Protein AF-A0A1A6H5V9-F1 (afdb_monomer_lite)

Structure (mmCIF, N/CA/C/O backbone):
data_AF-A0A1A6H5V9-F1
#
_entry.id   AF-A0A1A6H5V9-F1
#
loop_
_atom_site.group_PDB
_atom_site.id
_atom_site.type_symbol
_atom_site.label_atom_id
_atom_site.label_alt_id
_atom_site.label_comp_id
_atom_site.label_asym_id
_atom_site.label_entity_id
_atom_site.label_seq_id
_atom_site.pdbx_PDB_ins_code
_atom_site.Cartn_x
_atom_site.Cartn_y
_atom_site.Cartn_z
_atom_site.occupancy
_atom_site.B_iso_or_equiv
_atom_site.auth_seq_id
_atom_site.auth_comp_id
_atom_site.auth_asym_id
_atom_site.auth_atom_id
_atom_site.pdbx_PDB_model_num
ATOM 1 N N . MET A 1 1 ? -8.321 14.119 -1.014 1.00 44.72 1 MET A N 1
ATOM 2 C CA . MET A 1 1 ? -9.188 15.139 -0.377 1.00 44.72 1 MET A CA 1
ATOM 3 C C . MET A 1 1 ? -8.252 16.170 0.263 1.00 44.72 1 MET A C 1
ATOM 5 O O . MET A 1 1 ? -7.082 15.859 0.421 1.00 44.72 1 MET A O 1
ATOM 9 N N . ASN A 1 2 ? -8.630 17.434 0.500 1.00 44.50 2 ASN A N 1
ATOM 10 C CA . ASN A 1 2 ? -7.629 18.420 0.959 1.00 44.50 2 ASN A CA 1
ATOM 11 C C . ASN A 1 2 ? -7.395 18.257 2.474 1.00 44.50 2 ASN A C 1
ATOM 13 O O . ASN A 1 2 ? -8.301 18.554 3.254 1.00 44.50 2 ASN A O 1
ATOM 17 N N . ARG A 1 3 ? -6.195 17.807 2.875 1.00 53.50 3 ARG A N 1
ATOM 18 C CA . ARG A 1 3 ? -5.745 17.531 4.262 1.00 53.50 3 ARG A CA 1
ATOM 19 C C . ARG A 1 3 ? -6.194 18.582 5.287 1.00 53.50 3 ARG A C 1
ATOM 21 O O . ARG A 1 3 ? -6.589 18.258 6.403 1.00 53.50 3 ARG A O 1
ATOM 28 N N . PHE A 1 4 ? -6.225 19.840 4.853 1.00 51.94 4 PHE A N 1
ATOM 29 C CA . PHE A 1 4 ? -6.632 21.005 5.638 1.00 51.94 4 PHE A CA 1
ATOM 30 C C . PHE A 1 4 ? -8.061 20.922 6.206 1.00 51.94 4 PHE A C 1
ATOM 32 O O . PHE A 1 4 ? -8.321 21.393 7.313 1.00 51.94 4 PHE A O 1
ATOM 39 N N . TRP A 1 5 ? -8.997 20.329 5.461 1.00 50.00 5 TRP A N 1
ATOM 40 C CA . TRP A 1 5 ? -10.385 20.183 5.906 1.00 50.00 5 TRP A CA 1
ATOM 41 C C . TRP A 1 5 ? -10.540 19.032 6.894 1.00 50.00 5 TRP A C 1
ATOM 43 O O . TRP A 1 5 ? -11.271 19.166 7.870 1.00 50.00 5 TRP A O 1
ATOM 53 N N . VAL A 1 6 ? -9.810 17.936 6.683 1.00 59.91 6 VAL A N 1
ATOM 54 C CA . VAL A 1 6 ? -9.875 16.745 7.539 1.00 59.91 6 VAL A CA 1
ATOM 55 C C . VAL A 1 6 ? -9.288 17.032 8.923 1.00 59.91 6 VAL A C 1
ATOM 57 O O . VAL A 1 6 ? -9.890 16.668 9.930 1.00 59.91 6 VAL A O 1
ATOM 60 N N . GLU A 1 7 ? -8.167 17.758 8.991 1.00 63.81 7 GLU A N 1
ATOM 61 C CA . GLU A 1 7 ? -7.543 18.148 10.262 1.00 63.81 7 GLU A CA 1
ATOM 62 C C . GLU A 1 7 ? -8.458 19.049 11.108 1.00 63.81 7 GLU A C 1
ATOM 64 O O . GLU A 1 7 ? -8.624 18.800 12.302 1.00 63.81 7 GLU A O 1
ATOM 69 N N . ARG A 1 8 ? -9.107 20.057 10.505 1.00 67.06 8 ARG A N 1
ATOM 70 C CA . ARG A 1 8 ? -10.055 20.927 11.228 1.00 67.06 8 ARG A CA 1
ATOM 71 C C . ARG A 1 8 ? -11.313 20.186 11.662 1.00 67.06 8 ARG A C 1
ATOM 73 O O . ARG A 1 8 ? -11.708 20.280 12.821 1.00 67.06 8 ARG A O 1
ATOM 80 N N . PHE A 1 9 ? -11.910 19.411 10.761 1.00 60.47 9 PHE A N 1
ATOM 81 C CA . PHE A 1 9 ? -13.139 18.676 11.054 1.00 60.47 9 PHE A CA 1
ATOM 82 C C . PHE A 1 9 ? -12.915 17.614 12.143 1.00 60.47 9 PHE A C 1
ATOM 84 O O . PHE A 1 9 ? -13.759 17.423 13.017 1.00 60.47 9 PHE A O 1
ATOM 91 N N . SER A 1 10 ? -11.732 16.987 12.175 1.00 65.25 10 SER A N 1
ATOM 92 C CA . SER A 1 10 ? -11.348 16.055 13.240 1.00 65.25 10 SER A CA 1
ATOM 93 C C . SER A 1 10 ? -11.247 16.708 14.627 1.00 65.25 10 SER A C 1
ATOM 95 O O . SER A 1 10 ? -11.410 16.002 15.624 1.00 65.25 10 SER A O 1
ATOM 97 N N . GLN A 1 11 ? -10.960 18.013 14.727 1.00 67.19 11 GLN A N 1
ATOM 98 C CA . GLN A 1 11 ? -10.925 18.710 16.021 1.00 67.19 11 GLN A CA 1
ATOM 99 C C . GLN A 1 11 ? -12.326 19.067 16.532 1.00 67.19 11 GLN A C 1
ATOM 101 O O . GLN A 1 11 ? -12.565 19.051 17.741 1.00 67.19 11 GLN A O 1
ATOM 106 N N . GLU A 1 12 ? -13.262 19.333 15.623 1.00 70.44 12 GLU A N 1
ATOM 107 C CA . GLU A 1 12 ? -14.644 19.687 15.961 1.00 70.44 12 GLU A CA 1
ATOM 108 C C . GLU A 1 12 ? -15.464 18.461 16.390 1.00 70.44 12 GLU A C 1
ATOM 110 O O . GLU A 1 12 ? -16.259 18.527 17.332 1.00 70.44 12 GLU A O 1
ATOM 115 N N . VAL A 1 13 ? -15.226 17.305 15.765 1.00 68.38 13 VAL A N 1
ATOM 116 C CA . VAL A 1 13 ? -15.946 16.068 16.078 1.00 68.38 13 VAL A CA 1
ATOM 117 C C . VAL A 1 13 ? -15.487 15.491 17.421 1.00 68.38 13 VAL A C 1
ATOM 119 O O . VAL A 1 13 ? -14.319 15.160 17.599 1.00 68.38 13 VAL A O 1
ATOM 122 N N . GLN A 1 14 ? -16.410 15.340 18.378 1.00 76.31 14 GLN A N 1
ATOM 123 C CA . GLN A 1 14 ? -16.133 14.772 19.712 1.00 76.31 14 GLN A CA 1
ATOM 124 C C . GLN A 1 14 ? -16.297 13.246 19.780 1.00 76.31 14 GLN A C 1
ATOM 126 O O . GLN A 1 14 ? -15.857 12.626 20.746 1.00 76.31 14 GLN A O 1
ATOM 131 N N . VAL A 1 15 ? -16.919 12.640 18.763 1.00 78.00 15 VAL A N 1
ATOM 132 C CA . VAL A 1 15 ? -17.191 11.197 18.711 1.00 78.00 15 VAL A CA 1
ATOM 133 C C . VAL A 1 15 ? -15.869 10.435 18.513 1.00 78.00 15 VAL A C 1
ATOM 135 O O . VAL A 1 15 ? -15.207 10.647 17.489 1.00 78.00 15 VAL A O 1
ATOM 138 N N . PRO A 1 16 ? 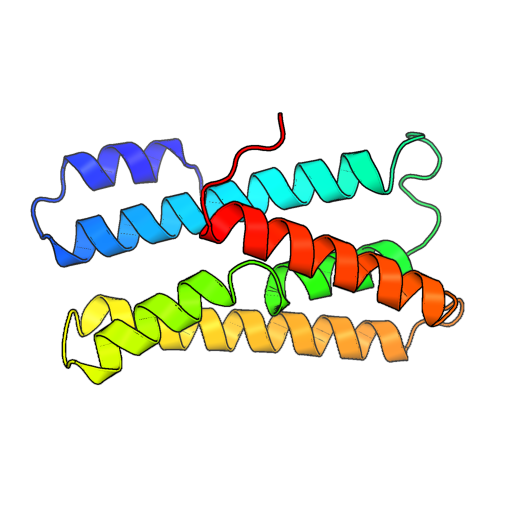-15.461 9.562 19.456 1.00 70.88 16 PRO A N 1
ATOM 139 C CA . PRO A 1 16 ? -14.175 8.863 19.405 1.00 70.88 16 PRO A CA 1
ATOM 140 C C . PRO A 1 16 ? -13.961 8.060 18.117 1.00 70.88 16 PRO A C 1
ATOM 142 O O . PRO A 1 16 ? -12.869 8.065 17.552 1.00 70.88 16 PRO A O 1
ATOM 145 N N . GLU A 1 17 ? -15.012 7.419 17.614 1.00 65.62 17 GLU A N 1
ATOM 146 C CA . GLU A 1 17 ? -14.992 6.605 16.401 1.00 65.62 17 GLU A CA 1
ATOM 147 C C . GLU A 1 17 ? -14.692 7.449 15.162 1.00 65.62 17 GLU A C 1
ATOM 149 O O . GLU A 1 17 ? -13.890 7.056 14.315 1.00 65.62 17 GLU A O 1
ATOM 154 N N . ALA A 1 18 ? -15.290 8.636 15.076 1.00 68.50 18 ALA A N 1
ATOM 155 C CA . ALA A 1 18 ? -15.070 9.551 13.966 1.00 68.50 18 ALA A CA 1
ATOM 156 C C . ALA A 1 18 ? -13.679 10.201 14.031 1.00 68.50 18 ALA A C 1
ATOM 158 O O . ALA A 1 18 ? -13.045 10.388 12.996 1.00 68.50 18 ALA A O 1
ATOM 159 N N . ARG A 1 19 ? -13.151 10.467 15.234 1.00 70.00 19 ARG A N 1
ATOM 160 C CA . ARG A 1 19 ? -11.750 10.893 15.404 1.00 70.00 19 ARG A CA 1
ATOM 161 C C . ARG A 1 19 ? -10.765 9.816 14.968 1.00 70.00 19 ARG A C 1
ATOM 163 O O . ARG A 1 19 ? -9.803 10.129 14.275 1.00 70.00 19 ARG A O 1
ATOM 170 N N . CYS A 1 20 ? -11.012 8.558 15.337 1.00 67.69 20 CYS A N 1
ATOM 171 C CA . CYS A 1 20 ? -10.217 7.436 14.839 1.00 67.69 20 CYS A CA 1
ATOM 172 C C . CYS A 1 20 ? -10.271 7.369 13.310 1.00 67.69 20 CYS A C 1
ATOM 174 O O . CYS A 1 20 ? -9.226 7.311 12.673 1.00 67.69 20 CYS A O 1
ATOM 176 N N . PHE A 1 21 ? -11.467 7.447 12.722 1.00 67.94 21 PHE A N 1
ATOM 177 C CA . PHE A 1 21 ? -11.645 7.420 11.271 1.00 67.94 21 PHE A CA 1
ATOM 178 C C . PHE A 1 21 ? -10.847 8.520 10.557 1.00 67.94 21 PHE A C 1
ATOM 180 O O . PHE A 1 21 ? -10.053 8.218 9.670 1.00 67.94 21 PHE A O 1
ATOM 187 N N . TYR A 1 22 ? -10.983 9.781 10.977 1.00 66.25 22 TYR A N 1
ATOM 188 C CA . TYR A 1 22 ? -10.238 10.880 10.361 1.00 66.25 22 TYR A CA 1
ATOM 189 C C . TYR A 1 22 ? -8.733 10.804 10.627 1.00 66.25 22 TYR A C 1
ATOM 191 O O . TYR A 1 22 ? -7.950 11.129 9.739 1.00 66.25 22 TYR A O 1
ATOM 199 N N . GLY A 1 23 ? -8.311 10.315 11.797 1.00 70.19 23 GLY A N 1
ATOM 200 C CA . GLY A 1 23 ? -6.901 10.047 12.085 1.00 70.19 23 GLY A CA 1
ATOM 201 C C . GLY A 1 23 ? -6.295 9.021 11.124 1.00 70.19 23 GLY A C 1
ATOM 202 O O . GLY A 1 23 ? -5.209 9.246 10.593 1.00 70.19 23 GLY A O 1
ATOM 203 N N . PHE A 1 24 ? -7.020 7.937 10.831 1.00 67.00 24 PHE A N 1
ATOM 204 C CA . PHE A 1 24 ? -6.601 6.947 9.837 1.00 67.00 24 PHE A CA 1
ATOM 205 C C . PHE A 1 24 ? -6.661 7.485 8.413 1.00 67.00 24 PHE A C 1
ATOM 207 O O . PHE A 1 24 ? -5.758 7.214 7.633 1.00 67.00 24 PHE A O 1
ATOM 214 N N . GLN A 1 25 ? -7.662 8.291 8.070 1.00 62.12 25 GLN A N 1
ATOM 215 C CA . GLN A 1 25 ? -7.725 8.919 6.755 1.00 62.12 25 GLN A CA 1
ATOM 216 C C . GLN A 1 25 ? -6.545 9.875 6.526 1.00 62.12 25 GLN A C 1
ATOM 218 O O . GLN A 1 25 ? -5.950 9.865 5.454 1.00 62.12 25 GLN A O 1
ATOM 223 N N . ILE A 1 26 ? -6.153 10.646 7.546 1.00 68.75 26 ILE A N 1
ATOM 224 C CA . ILE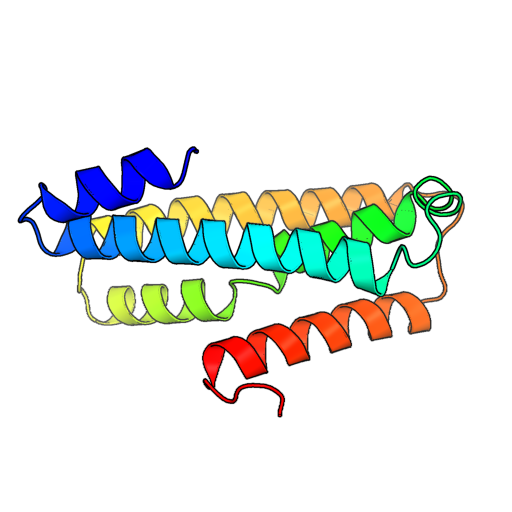 A 1 26 ? -4.953 11.493 7.506 1.00 68.75 26 ILE A CA 1
ATOM 225 C C . ILE A 1 26 ? -3.690 10.633 7.387 1.00 68.75 26 ILE A C 1
ATOM 227 O O . ILE A 1 26 ? -2.806 10.970 6.605 1.00 68.75 26 ILE A O 1
ATOM 231 N N . LEU A 1 27 ? -3.592 9.528 8.134 1.00 68.62 27 LEU A N 1
ATOM 232 C CA . LEU A 1 27 ? -2.474 8.586 8.021 1.00 68.62 27 LEU A CA 1
ATOM 233 C C . LEU A 1 27 ? -2.366 8.030 6.594 1.00 68.62 27 LEU A C 1
ATOM 235 O O . LEU A 1 27 ? -1.278 8.040 6.024 1.00 68.62 27 LEU A O 1
ATOM 239 N N . ILE A 1 28 ? -3.495 7.613 6.016 1.00 67.56 28 ILE A N 1
ATOM 240 C CA . ILE A 1 28 ? -3.575 7.077 4.658 1.00 67.56 28 ILE A CA 1
ATOM 241 C C . ILE A 1 28 ? -3.163 8.127 3.630 1.00 67.56 28 ILE A C 1
ATOM 243 O O . ILE A 1 28 ? -2.271 7.881 2.826 1.00 67.56 28 ILE A O 1
ATOM 247 N N . GLU A 1 29 ? -3.728 9.332 3.686 1.00 66.94 29 GLU A N 1
ATOM 248 C CA . GLU A 1 29 ? -3.353 10.405 2.758 1.00 66.94 29 GLU A CA 1
ATOM 249 C C . GLU A 1 29 ? -1.881 10.838 2.919 1.00 66.94 29 GLU A C 1
ATOM 251 O O . GLU A 1 29 ? -1.233 11.173 1.927 1.00 66.94 29 GLU A O 1
ATOM 256 N N . ASN A 1 30 ? -1.325 10.790 4.135 1.00 66.56 30 ASN A N 1
ATOM 257 C CA . ASN A 1 30 ? 0.078 11.125 4.391 1.00 66.56 30 ASN A CA 1
ATOM 258 C C . ASN A 1 30 ? 1.037 10.108 3.799 1.00 66.56 30 ASN A C 1
ATOM 260 O O . ASN A 1 30 ? 1.954 10.497 3.082 1.00 66.56 30 ASN A O 1
ATOM 264 N N . VAL A 1 31 ? 0.818 8.826 4.080 1.00 64.44 31 VAL A N 1
ATOM 265 C CA . VAL A 1 31 ? 1.659 7.763 3.532 1.00 64.44 31 VAL A CA 1
ATOM 266 C C . VAL A 1 31 ? 1.473 7.703 2.018 1.00 64.44 31 VAL A C 1
ATOM 268 O O . VAL A 1 31 ? 2.469 7.584 1.325 1.00 64.44 31 VAL A O 1
ATOM 271 N N . HIS A 1 32 ? 0.265 7.907 1.472 1.00 65.38 32 HIS A N 1
ATOM 272 C CA . HIS A 1 32 ? 0.074 8.014 0.022 1.00 65.38 32 HIS A CA 1
ATOM 273 C C . HIS A 1 32 ? 0.940 9.138 -0.550 1.00 65.38 32 HIS A C 1
ATOM 275 O O . HIS A 1 32 ? 1.706 8.913 -1.483 1.00 65.38 32 HIS A O 1
ATOM 281 N N . SER A 1 33 ? 0.875 10.340 0.028 1.00 66.81 33 SER A N 1
ATOM 282 C CA . SER A 1 33 ? 1.655 11.484 -0.450 1.00 66.81 33 SER A CA 1
ATOM 283 C C . SER A 1 33 ? 3.169 11.282 -0.309 1.00 66.81 33 SER A C 1
ATOM 285 O O . SER A 1 33 ? 3.913 11.642 -1.221 1.00 66.81 33 SER A O 1
ATOM 287 N N . GLU A 1 34 ? 3.633 10.732 0.814 1.00 66.12 34 GLU A N 1
ATOM 288 C CA . GLU A 1 34 ? 5.050 10.451 1.068 1.00 66.12 34 GLU A CA 1
ATOM 289 C C . GLU A 1 34 ? 5.560 9.353 0.134 1.00 66.12 34 GLU A C 1
ATOM 291 O O . GLU A 1 34 ? 6.627 9.497 -0.460 1.00 66.12 34 GLU A O 1
ATOM 296 N N . MET A 1 35 ? 4.753 8.318 -0.100 1.00 61.78 35 MET A N 1
ATOM 297 C CA . MET A 1 35 ? 5.073 7.237 -1.019 1.00 61.78 35 MET A CA 1
ATOM 298 C C . MET A 1 35 ? 5.123 7.691 -2.467 1.00 61.78 35 MET A C 1
ATOM 300 O O . MET A 1 35 ? 6.062 7.334 -3.173 1.00 61.78 35 MET A O 1
ATOM 304 N N . TYR A 1 36 ? 4.173 8.511 -2.923 1.00 64.00 36 TYR A N 1
ATOM 305 C CA . TYR A 1 36 ? 4.249 9.096 -4.260 1.00 64.00 36 TYR A CA 1
ATOM 306 C C . TYR A 1 36 ? 5.521 9.929 -4.424 1.00 64.00 36 TYR A C 1
ATOM 308 O O . TYR A 1 36 ? 6.181 9.823 -5.457 1.00 64.00 36 TYR A O 1
ATOM 316 N N . SER A 1 37 ? 5.902 10.703 -3.404 1.00 67.88 37 SER A N 1
ATOM 317 C CA . SER A 1 37 ? 7.139 11.484 -3.431 1.00 67.88 37 SER A CA 1
ATOM 318 C C . SER A 1 37 ? 8.373 10.581 -3.467 1.00 67.88 37 SER A C 1
ATOM 320 O O . SER A 1 37 ? 9.215 10.748 -4.342 1.00 67.88 37 SER A O 1
ATOM 322 N N . LEU A 1 38 ? 8.446 9.562 -2.605 1.00 63.22 38 LEU A N 1
ATOM 323 C CA . LEU A 1 38 ? 9.569 8.628 -2.548 1.00 63.22 38 LEU A CA 1
ATOM 324 C C . LEU A 1 38 ? 9.689 7.785 -3.821 1.00 63.22 38 LEU A C 1
ATOM 326 O O . LEU A 1 38 ? 10.797 7.571 -4.303 1.00 63.22 38 LEU A O 1
ATOM 330 N N . LEU A 1 39 ? 8.579 7.328 -4.405 1.00 62.69 39 LEU A N 1
ATOM 331 C CA . LEU A 1 39 ? 8.581 6.613 -5.682 1.00 62.69 39 LEU A CA 1
ATOM 332 C C . LEU A 1 39 ? 9.067 7.513 -6.818 1.00 62.69 39 LEU A C 1
ATOM 334 O O . LEU A 1 39 ? 9.878 7.091 -7.643 1.00 62.69 39 LEU A O 1
ATOM 338 N N . ILE A 1 40 ? 8.620 8.769 -6.844 1.00 64.06 40 ILE A N 1
ATOM 339 C CA . ILE A 1 40 ? 9.111 9.758 -7.801 1.00 64.06 40 ILE A CA 1
ATOM 340 C C . ILE A 1 40 ? 10.613 9.999 -7.593 1.00 64.06 40 ILE A C 1
ATOM 342 O O . ILE A 1 40 ? 11.364 9.943 -8.562 1.00 64.06 40 ILE A O 1
ATOM 346 N N . ASP A 1 41 ? 11.077 10.204 -6.366 1.00 64.69 41 ASP A N 1
ATOM 347 C CA . ASP A 1 41 ? 12.475 10.545 -6.080 1.00 64.69 41 ASP A CA 1
ATOM 348 C C . ASP A 1 41 ? 13.430 9.348 -6.261 1.00 64.69 41 ASP A C 1
ATOM 350 O O . ASP A 1 41 ? 14.552 9.498 -6.753 1.00 64.69 41 ASP A O 1
ATOM 354 N N . THR A 1 42 ? 12.978 8.135 -5.931 1.00 56.62 42 THR A N 1
ATOM 355 C CA . THR A 1 42 ? 13.779 6.901 -6.022 1.00 56.62 42 THR A CA 1
ATOM 356 C C . THR A 1 42 ? 13.940 6.444 -7.465 1.00 56.62 42 THR A C 1
ATOM 358 O O . THR A 1 42 ? 15.056 6.128 -7.897 1.00 56.62 42 THR A O 1
ATOM 361 N N . TYR A 1 43 ? 12.839 6.430 -8.220 1.00 55.00 43 TYR A N 1
ATOM 362 C CA . TYR A 1 43 ? 12.803 5.866 -9.569 1.00 55.00 43 TYR A CA 1
ATOM 363 C C . TYR A 1 43 ? 13.011 6.920 -10.663 1.00 55.00 43 TYR A C 1
ATOM 365 O O . TYR A 1 43 ? 13.481 6.603 -11.756 1.00 55.00 43 TYR A O 1
ATOM 373 N N . ILE A 1 44 ? 12.771 8.202 -10.368 1.00 55.84 44 ILE A N 1
ATOM 374 C CA . ILE A 1 44 ? 12.865 9.299 -11.336 1.00 55.84 44 ILE A CA 1
ATOM 375 C C . ILE A 1 44 ? 13.912 10.327 -10.896 1.00 55.84 44 ILE A C 1
ATOM 377 O O . ILE A 1 44 ? 13.623 11.491 -10.632 1.00 55.84 44 ILE A O 1
ATOM 381 N N . ARG A 1 45 ? 15.178 9.899 -10.899 1.00 60.84 45 ARG A N 1
ATOM 382 C CA . ARG A 1 45 ? 16.334 10.767 -10.597 1.00 60.84 45 ARG A CA 1
ATOM 383 C C . ARG A 1 45 ? 16.616 11.818 -11.676 1.00 60.84 45 ARG A C 1
ATOM 385 O O . ARG A 1 45 ? 17.245 12.832 -11.401 1.00 60.84 45 ARG A O 1
ATOM 392 N N . ASP A 1 46 ? 16.176 11.566 -12.910 1.00 59.00 46 ASP A N 1
ATOM 393 C CA . ASP A 1 46 ? 16.405 12.434 -14.068 1.00 59.00 46 ASP A CA 1
ATOM 394 C C . ASP A 1 46 ? 15.046 12.848 -14.672 1.00 59.00 46 ASP A C 1
ATOM 396 O O . ASP A 1 46 ? 14.302 11.977 -15.146 1.00 59.00 46 ASP A O 1
ATOM 400 N N . PRO A 1 47 ? 14.673 14.144 -14.676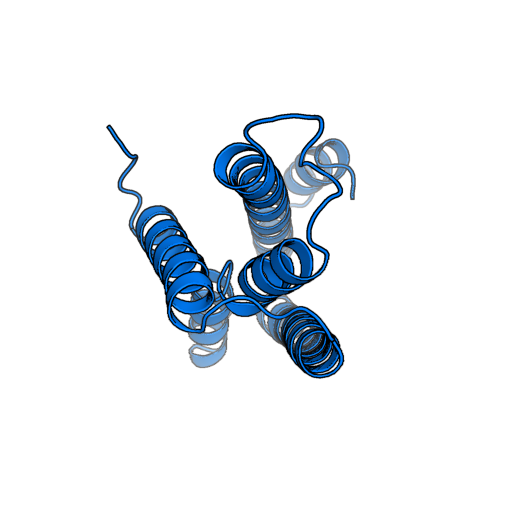 1.00 60.28 47 PRO A N 1
ATOM 401 C CA . PRO A 1 47 ? 13.346 14.601 -15.099 1.00 60.28 47 PRO A CA 1
ATOM 402 C C . PRO A 1 47 ? 12.994 14.233 -16.550 1.00 60.28 47 PRO A C 1
ATOM 404 O O . PRO A 1 47 ? 11.814 14.199 -16.898 1.00 60.28 47 PRO A O 1
ATOM 407 N N . LYS A 1 48 ? 13.983 13.893 -17.391 1.00 56.50 48 LYS A N 1
ATOM 408 C CA . LYS A 1 48 ? 13.766 13.396 -18.762 1.00 56.50 48 LYS A CA 1
ATOM 409 C C . LYS A 1 48 ? 13.414 11.902 -18.833 1.00 56.50 48 LYS A C 1
ATOM 411 O O . LYS A 1 48 ? 12.727 11.492 -19.765 1.00 56.50 48 LYS A O 1
ATOM 416 N N . LYS A 1 49 ? 13.825 11.089 -17.850 1.00 53.16 49 LYS A N 1
ATOM 417 C CA . LYS A 1 49 ? 13.475 9.654 -17.746 1.00 53.16 49 LYS A CA 1
ATOM 418 C C . LYS A 1 49 ? 12.093 9.407 -17.135 1.00 53.16 49 LYS A C 1
ATOM 420 O O . LYS A 1 49 ? 11.562 8.312 -17.291 1.00 53.16 49 LYS A O 1
ATOM 425 N N . ARG A 1 50 ? 11.480 10.446 -16.547 1.00 51.31 50 ARG A N 1
ATOM 426 C CA . ARG A 1 50 ? 10.130 10.493 -15.937 1.00 51.31 50 ARG A CA 1
ATOM 427 C C . ARG A 1 50 ? 9.002 9.933 -16.826 1.00 51.31 50 ARG A C 1
ATOM 429 O O . ARG A 1 50 ? 7.927 9.623 -16.325 1.00 51.31 50 ARG A O 1
ATOM 436 N N . TYR A 1 51 ? 9.258 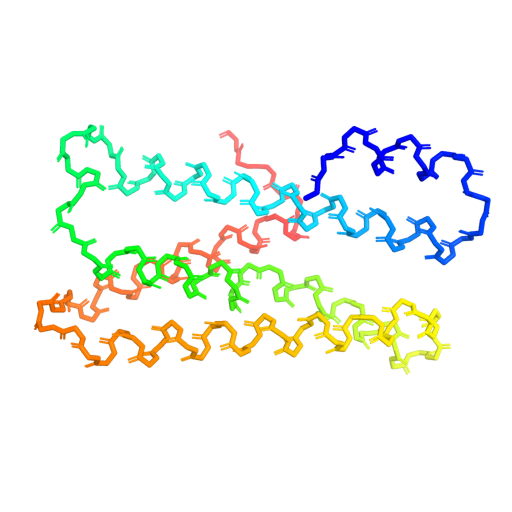9.762 -18.126 1.00 49.91 51 TYR A N 1
ATOM 437 C CA . TYR A 1 51 ? 8.308 9.277 -19.131 1.00 49.91 51 TYR A CA 1
ATOM 438 C C . TYR A 1 51 ? 8.666 7.926 -19.775 1.00 49.91 51 TYR A C 1
ATOM 440 O O . TYR A 1 51 ? 7.880 7.434 -20.582 1.00 49.91 51 TYR A O 1
ATOM 448 N N . TYR A 1 52 ? 9.824 7.326 -19.473 1.00 54.91 52 TYR A N 1
ATOM 449 C CA . TYR A 1 52 ? 10.417 6.331 -20.377 1.00 54.91 52 TYR A CA 1
ATOM 450 C C . TYR A 1 52 ? 9.840 4.911 -20.236 1.00 54.91 52 TYR A C 1
ATOM 452 O O . TYR A 1 52 ? 9.726 4.204 -21.234 1.00 54.91 52 TYR A O 1
ATOM 460 N N . TYR A 1 53 ? 9.408 4.496 -19.039 1.00 70.06 53 TYR A N 1
ATOM 461 C CA . TYR A 1 53 ? 8.895 3.141 -18.822 1.00 70.06 53 TYR A CA 1
ATOM 462 C C . TYR A 1 53 ? 7.531 3.135 -18.130 1.00 70.06 53 TYR A C 1
ATOM 464 O O . TYR A 1 53 ? 7.366 3.532 -16.979 1.00 70.06 53 TYR A O 1
ATOM 472 N N . VAL A 1 54 ? 6.510 2.682 -18.859 1.00 78.25 54 VAL A N 1
ATOM 473 C CA . VAL A 1 54 ? 5.142 2.524 -18.334 1.00 78.25 54 VAL A CA 1
ATOM 474 C C . VAL A 1 54 ? 5.097 1.445 -17.246 1.00 78.25 54 VAL A C 1
ATOM 476 O O . VAL A 1 54 ? 4.395 1.620 -16.257 1.00 78.25 54 VAL A O 1
ATOM 479 N N . TRP A 1 55 ? 5.895 0.380 -17.380 1.00 85.19 55 TRP A N 1
ATOM 480 C CA . TRP A 1 55 ? 5.924 -0.732 -16.425 1.00 85.19 55 TRP A CA 1
ATOM 481 C C . TRP A 1 55 ? 6.342 -0.316 -15.016 1.00 85.19 55 TRP A C 1
ATOM 483 O O . TRP A 1 55 ? 5.781 -0.817 -14.050 1.00 85.19 55 TRP A O 1
ATOM 493 N N . GLU A 1 56 ? 7.279 0.622 -14.893 1.00 83.69 56 GLU A N 1
ATOM 494 C CA . GLU A 1 56 ? 7.812 1.058 -13.600 1.00 83.69 56 GLU A CA 1
ATOM 495 C C . GLU A 1 56 ? 6.726 1.747 -12.773 1.00 83.69 56 GLU A C 1
ATOM 497 O O . GLU A 1 56 ? 6.558 1.459 -11.593 1.00 83.69 56 GLU A O 1
ATOM 502 N N . ARG A 1 57 ? 5.898 2.564 -13.435 1.00 80.94 57 ARG A N 1
ATOM 503 C CA . ARG A 1 57 ? 4.736 3.214 -12.819 1.00 80.94 57 ARG A CA 1
ATOM 504 C C . ARG A 1 57 ? 3.667 2.214 -12.400 1.00 80.94 57 ARG A C 1
ATOM 506 O O . ARG A 1 57 ? 3.083 2.380 -11.339 1.00 80.94 57 ARG A O 1
ATOM 513 N N . VAL A 1 58 ? 3.424 1.183 -13.208 1.00 85.88 58 VAL A N 1
ATOM 514 C CA . VAL A 1 58 ? 2.427 0.149 -12.894 1.00 85.88 58 VAL A CA 1
ATOM 515 C C . VAL A 1 58 ? 2.857 -0.683 -11.682 1.00 85.88 58 VAL A C 1
ATOM 517 O O . VAL A 1 58 ? 2.047 -0.908 -10.791 1.00 85.88 58 VAL A O 1
ATOM 520 N N . VAL A 1 59 ? 4.130 -1.091 -11.609 1.00 89.62 59 VAL A N 1
ATOM 521 C CA . VAL A 1 59 ? 4.662 -1.845 -10.457 1.00 89.62 59 VAL A CA 1
ATOM 522 C C . VAL A 1 59 ? 4.688 -0.980 -9.198 1.00 89.62 59 VAL A C 1
ATOM 524 O O . VAL A 1 59 ? 4.279 -1.435 -8.135 1.00 89.62 59 VAL A O 1
ATOM 527 N N . ALA A 1 60 ? 5.124 0.275 -9.316 1.00 84.75 60 ALA A N 1
ATOM 528 C CA . ALA A 1 60 ? 5.122 1.218 -8.204 1.00 84.75 60 ALA A CA 1
ATOM 529 C C . ALA A 1 60 ? 3.701 1.474 -7.673 1.00 84.75 60 ALA A C 1
ATOM 531 O O . ALA A 1 60 ? 3.494 1.473 -6.465 1.00 84.75 60 ALA A O 1
ATOM 532 N N . PHE A 1 61 ? 2.717 1.628 -8.563 1.00 84.94 61 PHE A N 1
ATOM 533 C CA . PHE A 1 61 ? 1.312 1.773 -8.184 1.00 84.94 61 PHE A CA 1
ATOM 534 C C . PHE A 1 61 ? 0.778 0.515 -7.483 1.00 84.94 61 PHE A C 1
ATOM 536 O O . PHE A 1 61 ? 0.205 0.622 -6.407 1.00 84.94 61 PHE A O 1
ATOM 543 N N . ALA A 1 62 ? 1.057 -0.684 -8.007 1.00 90.19 62 ALA A N 1
ATOM 544 C CA . ALA A 1 62 ? 0.684 -1.936 -7.340 1.00 90.19 62 ALA A CA 1
ATOM 545 C C . ALA A 1 62 ? 1.290 -2.058 -5.927 1.00 90.19 62 ALA A C 1
ATOM 547 O O . ALA A 1 62 ? 0.637 -2.545 -5.007 1.00 90.19 62 ALA A O 1
ATOM 548 N N . ALA A 1 63 ? 2.526 -1.585 -5.730 1.00 89.50 63 ALA A N 1
ATOM 549 C CA . ALA A 1 63 ? 3.150 -1.549 -4.410 1.00 89.50 63 ALA A CA 1
ATOM 550 C C . ALA A 1 63 ? 2.434 -0.580 -3.448 1.00 89.50 63 ALA A C 1
ATOM 552 O O . ALA A 1 63 ? 2.293 -0.895 -2.270 1.00 89.50 63 ALA A O 1
ATOM 553 N N . VAL A 1 64 ? 1.951 0.568 -3.932 1.00 83.81 64 VAL A N 1
ATOM 554 C CA . VAL A 1 64 ? 1.174 1.545 -3.139 1.00 83.81 64 VAL A CA 1
ATOM 555 C C . VAL A 1 64 ? -0.159 0.990 -2.687 1.00 83.81 64 VAL A C 1
ATOM 557 O O . VAL A 1 64 ? -0.437 1.008 -1.495 1.00 83.81 64 VAL A O 1
ATOM 560 N N . GLU A 1 65 ? -0.940 0.448 -3.607 1.00 84.88 65 GLU A N 1
ATOM 561 C CA . GLU A 1 65 ? -2.292 -0.012 -3.284 1.00 84.88 65 GLU A CA 1
ATOM 562 C C . GLU A 1 65 ? -2.270 -1.360 -2.527 1.00 84.88 65 GLU A C 1
ATOM 564 O O . GLU A 1 65 ? -3.180 -1.674 -1.765 1.00 84.88 65 GLU A O 1
ATOM 569 N N . GLY A 1 66 ? -1.232 -2.187 -2.734 1.00 87.00 66 GLY A N 1
ATOM 570 C CA . GLY A 1 66 ? -1.175 -3.556 -2.207 1.00 87.00 66 GLY A CA 1
ATOM 571 C C . GLY A 1 66 ? -0.207 -3.809 -1.046 1.00 87.00 66 GLY A C 1
ATOM 572 O O . GLY A 1 66 ? -0.463 -4.692 -0.226 1.00 87.00 66 GLY A O 1
ATOM 573 N N . VAL A 1 67 ? 0.924 -3.098 -0.979 1.00 89.44 67 VAL A N 1
ATOM 574 C CA . VAL A 1 67 ? 1.970 -3.332 0.039 1.00 89.44 67 VAL A CA 1
ATOM 575 C C . VAL A 1 67 ? 1.918 -2.259 1.112 1.00 89.44 67 VAL A C 1
ATOM 577 O O . VAL A 1 67 ? 1.826 -2.583 2.302 1.00 89.44 67 VAL A O 1
ATOM 580 N N . PHE A 1 68 ? 1.948 -0.996 0.697 1.00 81.56 68 PH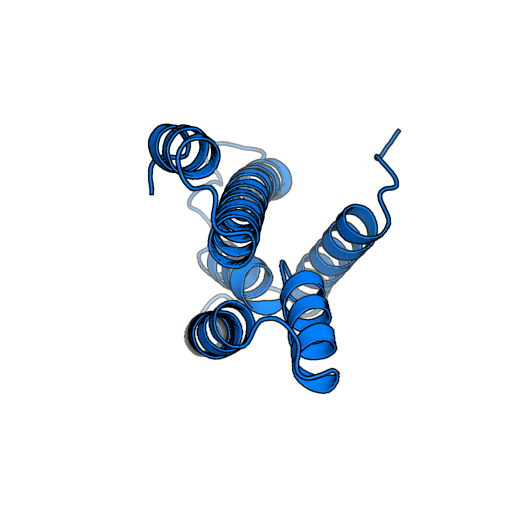E A N 1
ATOM 581 C CA . PHE A 1 68 ? 1.737 0.115 1.611 1.00 81.56 68 PHE A CA 1
ATOM 582 C C . PHE A 1 68 ? 0.326 0.011 2.202 1.00 81.56 68 PHE A C 1
ATOM 584 O O . PHE A 1 68 ? -0.596 -0.459 1.546 1.00 81.56 68 PHE A O 1
ATOM 591 N N . PHE A 1 69 ? 0.172 0.337 3.488 1.00 76.25 69 PHE A N 1
ATOM 592 C CA . PHE A 1 69 ? -1.075 0.186 4.269 1.00 76.25 69 PHE A CA 1
ATOM 593 C C . PHE A 1 69 ? -1.506 -1.215 4.663 1.00 76.25 69 PHE A C 1
ATOM 595 O O . PHE A 1 69 ? -2.395 -1.336 5.515 1.00 76.25 69 PHE A O 1
ATOM 602 N N . SER A 1 70 ? -0.882 -2.266 4.136 1.00 89.19 70 SER A N 1
ATOM 603 C CA . SER A 1 70 ? -1.216 -3.636 4.533 1.00 89.19 70 SER A CA 1
ATOM 604 C C . SER A 1 70 ? -1.144 -3.825 6.061 1.00 89.19 70 SER A C 1
ATOM 606 O O . SER A 1 70 ? -2.022 -4.469 6.648 1.00 89.19 70 SER A O 1
ATOM 608 N N . GLY A 1 71 ? -0.188 -3.171 6.739 1.00 87.69 71 GLY A N 1
ATOM 609 C CA . GLY A 1 71 ? -0.082 -3.163 8.201 1.00 87.69 71 GLY A CA 1
ATOM 610 C C . GLY A 1 71 ? -1.227 -2.418 8.897 1.00 87.69 71 GLY A C 1
ATOM 611 O O . GLY A 1 71 ? -1.769 -2.893 9.899 1.00 87.69 71 GLY A O 1
ATOM 612 N N . SER A 1 72 ? -1.650 -1.280 8.343 1.00 87.06 72 SER A N 1
ATOM 613 C CA . SER A 1 72 ? -2.763 -0.478 8.872 1.00 87.06 72 SER A CA 1
ATOM 614 C C . SER A 1 72 ? -4.103 -1.207 8.752 1.00 87.06 72 SER A C 1
ATOM 616 O O . SER A 1 72 ? -4.844 -1.296 9.735 1.00 87.06 72 SER A O 1
ATOM 618 N N . PHE A 1 73 ? -4.385 -1.809 7.591 1.00 90.25 73 PHE A N 1
ATOM 619 C CA . PHE A 1 73 ? -5.584 -2.624 7.400 1.00 90.25 73 PHE A CA 1
ATOM 620 C C . PHE A 1 73 ? -5.612 -3.805 8.371 1.00 90.25 73 PHE A C 1
ATOM 622 O O . PHE A 1 73 ? -6.631 -4.035 9.029 1.00 90.25 73 PHE A O 1
ATOM 629 N N . ALA A 1 74 ? -4.490 -4.516 8.531 1.00 91.56 74 ALA A N 1
ATOM 630 C CA . ALA A 1 74 ? -4.382 -5.628 9.472 1.00 91.56 74 ALA A CA 1
ATOM 631 C C . ALA A 1 74 ? -4.640 -5.196 10.929 1.00 91.56 74 ALA A C 1
ATOM 633 O O . ALA A 1 74 ? -5.357 -5.884 11.664 1.00 91.56 74 ALA A O 1
ATOM 634 N N . ALA A 1 75 ? -4.118 -4.039 11.348 1.00 89.94 75 ALA A N 1
ATOM 635 C CA . ALA A 1 75 ? -4.339 -3.499 12.689 1.00 89.94 75 ALA A CA 1
ATOM 636 C C . ALA A 1 75 ? -5.818 -3.160 12.954 1.00 89.94 75 ALA A C 1
ATOM 638 O O . ALA A 1 75 ? -6.329 -3.413 14.049 1.00 89.94 75 ALA A O 1
ATOM 639 N N . ILE A 1 76 ? -6.545 -2.645 11.960 1.00 87.06 76 ILE A N 1
ATOM 640 C CA . ILE A 1 76 ? -7.980 -2.358 12.102 1.00 87.06 76 ILE A CA 1
ATOM 641 C C . ILE A 1 76 ? -8.811 -3.649 12.060 1.00 87.06 76 ILE A C 1
ATOM 643 O O . ILE A 1 76 ? -9.738 -3.817 12.856 1.00 87.06 76 ILE A O 1
ATOM 647 N N . PHE A 1 77 ? -8.442 -4.629 11.232 1.00 92.69 77 PHE A N 1
ATOM 648 C CA . PHE A 1 77 ? -9.060 -5.959 11.278 1.00 92.69 77 PHE A CA 1
ATOM 649 C C . PHE A 1 77 ? -8.868 -6.652 12.634 1.00 92.69 77 PHE A C 1
ATOM 651 O O . PHE A 1 77 ? -9.763 -7.358 13.110 1.00 92.69 77 PHE A O 1
ATOM 658 N N . TRP A 1 78 ? -7.745 -6.414 13.313 1.00 92.69 78 TRP A N 1
ATOM 659 C CA . TRP A 1 78 ? -7.544 -6.889 14.680 1.00 92.69 78 TRP A CA 1
ATOM 660 C C . TRP A 1 78 ? -8.551 -6.289 15.673 1.00 92.69 78 TRP A C 1
ATOM 662 O O . TRP A 1 78 ? -9.053 -7.002 16.546 1.00 92.69 78 TRP A O 1
ATOM 672 N N . LEU A 1 79 ? -8.908 -5.009 15.521 1.00 89.19 79 LEU A N 1
ATOM 673 C CA . LEU A 1 79 ? -9.953 -4.359 16.321 1.00 89.19 79 LEU A CA 1
ATOM 674 C C . LEU A 1 79 ? -11.335 -4.966 16.041 1.00 89.19 79 LEU A C 1
ATOM 676 O O . LEU A 1 79 ? -12.072 -5.254 16.989 1.00 89.19 79 LEU A O 1
ATOM 680 N N . LYS A 1 80 ? -11.639 -5.271 14.769 1.00 93.19 80 LYS A N 1
ATOM 681 C CA . LYS A 1 80 ? -12.867 -5.988 14.374 1.00 93.19 80 LYS A CA 1
ATOM 682 C C . LYS A 1 80 ? -12.989 -7.324 15.094 1.00 93.19 80 LYS A C 1
ATOM 684 O O . LYS A 1 80 ? -14.044 -7.636 15.639 1.00 93.19 80 LYS A O 1
ATOM 689 N N . LYS A 1 81 ? -11.898 -8.097 15.160 1.00 94.69 81 LYS A N 1
ATOM 690 C CA . LYS A 1 81 ? -11.869 -9.397 15.853 1.00 94.69 81 LYS A CA 1
ATOM 691 C C . LYS A 1 81 ? -12.223 -9.286 17.343 1.00 94.69 81 LYS A C 1
ATOM 693 O O . LYS A 1 81 ? -12.688 -10.258 17.929 1.00 94.69 81 LYS A O 1
ATOM 698 N N . ARG A 1 82 ? -12.026 -8.113 17.951 1.00 94.69 82 ARG A N 1
ATOM 699 C CA . ARG A 1 82 ? -12.389 -7.814 19.346 1.00 94.69 82 ARG A CA 1
ATOM 700 C C . ARG A 1 82 ? -13.779 -7.187 19.503 1.00 94.69 82 ARG A C 1
ATOM 702 O O . ARG A 1 82 ? -14.154 -6.860 20.623 1.00 94.69 82 ARG A O 1
ATOM 709 N N . GLY A 1 83 ? -14.526 -7.000 18.414 1.00 91.81 83 GLY A N 1
ATOM 710 C CA . GLY A 1 83 ? -15.845 -6.364 18.433 1.00 91.81 83 GLY A CA 1
ATOM 711 C C . GLY A 1 83 ? -15.806 -4.860 18.719 1.00 91.81 83 GLY A C 1
ATOM 712 O O . GLY A 1 83 ? -16.792 -4.308 19.200 1.00 91.81 83 GLY A O 1
ATOM 713 N N . LEU A 1 84 ? -14.673 -4.196 18.465 1.00 86.81 84 LEU A N 1
ATOM 714 C CA . LEU A 1 84 ? -14.486 -2.771 18.744 1.00 86.81 84 LEU A CA 1
ATOM 715 C C . LEU A 1 84 ? -14.690 -1.925 17.482 1.00 86.81 84 LEU A C 1
ATOM 717 O O . LEU A 1 84 ? -14.307 -2.333 16.389 1.00 86.81 84 LEU A O 1
ATOM 721 N N . MET A 1 85 ? -15.235 -0.717 17.660 1.00 85.94 85 MET A N 1
ATOM 722 C CA . MET A 1 85 ? -15.388 0.310 16.615 1.00 85.94 85 MET A CA 1
ATOM 723 C C . MET A 1 85 ? -16.038 -0.224 15.317 1.00 85.94 85 MET A C 1
ATOM 725 O O . MET A 1 85 ? -15.399 -0.253 14.260 1.00 85.94 85 MET A O 1
ATOM 729 N N . PRO A 1 86 ? -17.317 -0.644 15.364 1.00 84.06 86 PRO A N 1
ATOM 730 C CA . PRO A 1 86 ? -18.002 -1.265 14.227 1.00 84.06 86 PRO A CA 1
ATOM 731 C C . PRO A 1 86 ? -18.064 -0.361 12.987 1.00 84.06 86 PRO A C 1
ATOM 733 O O . PRO A 1 86 ? -17.899 -0.845 11.874 1.00 84.06 86 PRO A O 1
ATOM 736 N N . GLY A 1 87 ? -18.225 0.957 13.164 1.00 83.12 87 GLY A N 1
ATOM 737 C CA . GLY A 1 87 ? -18.203 1.905 12.043 1.00 83.12 87 GLY A CA 1
ATOM 738 C C . GLY A 1 87 ? -16.839 1.973 11.350 1.00 83.12 87 GLY A C 1
ATOM 739 O O . GLY A 1 87 ? -16.762 1.888 10.130 1.00 83.12 87 GLY A O 1
ATOM 740 N N . LEU A 1 88 ? -15.752 2.056 12.127 1.00 81.56 88 LEU A N 1
ATOM 741 C CA . LEU A 1 88 ? -14.385 2.079 11.595 1.00 81.56 88 LEU A CA 1
ATOM 742 C C . LEU A 1 88 ? -14.045 0.778 10.861 1.00 81.56 88 LEU A C 1
ATOM 744 O O . LEU A 1 88 ? -13.485 0.806 9.770 1.00 81.56 88 LEU A O 1
ATOM 748 N N . THR A 1 89 ? -14.372 -0.361 11.467 1.00 87.62 89 THR A N 1
ATOM 749 C CA . THR A 1 89 ? -14.027 -1.681 10.926 1.00 87.62 89 THR A CA 1
ATOM 750 C C . THR A 1 89 ? -14.823 -2.014 9.668 1.00 87.62 89 THR A C 1
ATOM 752 O O . THR A 1 89 ? -14.248 -2.548 8.724 1.00 87.62 89 THR A O 1
ATOM 755 N N . PHE A 1 90 ? -16.090 -1.599 9.599 1.00 86.25 90 PHE A N 1
ATOM 756 C CA . PHE A 1 90 ? -16.881 -1.673 8.373 1.00 86.25 90 PHE A CA 1
ATOM 757 C C . PHE A 1 90 ? -16.298 -0.798 7.254 1.00 86.25 90 PHE A C 1
ATOM 759 O O . PHE A 1 90 ? -16.105 -1.279 6.140 1.00 86.25 90 PHE A O 1
ATOM 766 N N . SER A 1 91 ? -15.945 0.462 7.538 1.00 83.56 91 SER A N 1
ATOM 767 C CA . SER A 1 91 ? -15.290 1.322 6.541 1.00 83.56 91 SER A CA 1
ATOM 768 C C . SER A 1 91 ? -13.964 0.729 6.058 1.00 83.56 91 SER A C 1
ATOM 770 O O . SER A 1 91 ? -13.672 0.758 4.867 1.00 83.56 91 SER A O 1
ATOM 772 N N . ASN A 1 92 ? -13.183 0.136 6.961 1.00 87.81 92 ASN A N 1
ATOM 773 C CA . ASN A 1 92 ? -11.920 -0.520 6.635 1.00 87.81 92 ASN A CA 1
ATOM 774 C C . ASN A 1 92 ? -12.090 -1.711 5.683 1.00 87.81 92 ASN A C 1
ATOM 776 O O . ASN A 1 92 ? -11.250 -1.922 4.814 1.00 87.81 92 ASN A O 1
ATOM 780 N N . GLU A 1 93 ? -13.169 -2.485 5.817 1.00 88.94 93 GLU A N 1
ATOM 781 C CA . GLU A 1 93 ? -13.495 -3.561 4.870 1.00 88.94 93 GLU A CA 1
ATOM 782 C C . GLU A 1 93 ? -13.745 -3.033 3.464 1.00 88.94 93 GLU A C 1
ATOM 784 O O . GLU A 1 93 ? -13.258 -3.614 2.500 1.00 88.94 93 GLU A O 1
ATOM 789 N N . LEU A 1 94 ? -14.485 -1.930 3.348 1.00 87.00 94 LEU A N 1
ATOM 790 C CA . LEU A 1 94 ? -14.776 -1.326 2.052 1.00 87.00 94 LEU A CA 1
ATOM 791 C C . LEU A 1 94 ? -13.509 -0.759 1.411 1.00 87.00 94 LEU A C 1
ATOM 793 O O . LEU A 1 94 ? -13.241 -1.057 0.254 1.00 87.00 94 LEU A O 1
ATOM 797 N N . ILE A 1 95 ? -12.708 -0.016 2.180 1.00 84.88 95 ILE A N 1
ATOM 798 C CA . ILE A 1 95 ? -11.463 0.580 1.683 1.00 84.88 95 ILE A CA 1
ATOM 799 C C . ILE A 1 95 ? -10.481 -0.522 1.278 1.00 84.88 95 ILE A C 1
ATOM 801 O O . ILE A 1 95 ? -10.063 -0.558 0.131 1.00 84.88 95 ILE A O 1
ATOM 805 N N . SER A 1 96 ? -10.171 -1.475 2.165 1.00 89.38 96 SER A N 1
ATOM 806 C CA . SER A 1 96 ? -9.211 -2.550 1.850 1.00 89.38 96 SER A CA 1
ATOM 807 C C . SER A 1 96 ? -9.638 -3.419 0.663 1.00 89.38 96 SER A C 1
ATOM 809 O O . SER A 1 96 ? -8.787 -3.904 -0.080 1.00 89.38 96 SER A O 1
ATOM 811 N N . ARG A 1 97 ? -10.948 -3.600 0.450 1.00 89.56 97 ARG A N 1
ATOM 812 C CA . ARG A 1 97 ? -11.476 -4.242 -0.759 1.00 89.56 97 ARG A CA 1
ATOM 813 C C . ARG A 1 97 ? -11.169 -3.414 -2.006 1.00 89.56 97 ARG A C 1
ATOM 815 O O . ARG A 1 97 ? -10.739 -3.984 -3.004 1.00 89.56 97 ARG A O 1
ATOM 822 N N . ASP A 1 98 ? -11.429 -2.113 -1.961 1.00 84.69 98 ASP A N 1
ATOM 823 C CA . ASP A 1 98 ? -11.247 -1.225 -3.108 1.00 84.69 98 ASP A CA 1
ATOM 824 C C . ASP A 1 98 ? -9.752 -1.095 -3.469 1.00 84.69 98 ASP A C 1
ATOM 826 O O . ASP A 1 98 ? -9.402 -1.264 -4.636 1.00 84.69 98 ASP A O 1
ATOM 830 N N . GLU A 1 99 ? -8.861 -0.961 -2.478 1.00 86.19 99 GLU A N 1
ATOM 831 C CA . GLU A 1 99 ? -7.399 -0.982 -2.686 1.00 86.19 99 GLU A CA 1
ATOM 832 C C . GLU A 1 99 ? -6.919 -2.317 -3.291 1.00 86.19 99 GLU A C 1
ATOM 834 O O . GLU A 1 99 ? -6.100 -2.354 -4.213 1.00 86.19 99 GLU A O 1
ATOM 839 N N . GLY A 1 100 ? -7.487 -3.443 -2.835 1.00 88.69 100 GLY A N 1
ATOM 840 C CA . GLY A 1 100 ? -7.218 -4.760 -3.417 1.00 88.69 100 GLY A CA 1
ATOM 841 C C . GLY A 1 100 ? -7.590 -4.832 -4.903 1.00 88.69 100 GLY A C 1
ATOM 842 O O . GLY A 1 100 ? -6.801 -5.317 -5.714 1.00 88.69 100 GLY A O 1
ATOM 843 N N . LEU A 1 101 ? -8.748 -4.278 -5.283 1.00 86.38 101 LEU A N 1
ATOM 844 C CA . LEU A 1 101 ? -9.179 -4.205 -6.684 1.00 86.38 101 LEU A CA 1
ATOM 845 C C . LEU A 1 101 ? -8.259 -3.318 -7.534 1.00 86.38 101 LEU A C 1
ATOM 847 O O . LEU A 1 101 ? -7.990 -3.650 -8.692 1.00 86.38 101 LEU A O 1
ATOM 851 N N . HIS A 1 102 ? -7.759 -2.207 -6.989 1.00 84.69 102 HIS A N 1
ATOM 852 C CA . HIS A 1 102 ? -6.796 -1.353 -7.687 1.00 84.69 102 HIS A CA 1
ATOM 853 C C . HIS A 1 102 ? -5.460 -2.070 -7.919 1.00 84.69 102 HIS A C 1
ATOM 855 O O . HIS A 1 102 ? -4.913 -2.015 -9.026 1.00 84.69 102 HIS A O 1
ATOM 861 N N . CYS A 1 103 ? -4.960 -2.789 -6.910 1.00 91.69 103 CYS A N 1
ATOM 862 C CA . CYS A 1 103 ? -3.746 -3.595 -7.016 1.00 91.69 103 CYS A CA 1
ATOM 863 C C . CYS A 1 103 ? -3.894 -4.720 -8.057 1.00 91.69 103 CYS A C 1
ATOM 865 O O . CYS A 1 103 ? -3.026 -4.890 -8.921 1.00 91.69 103 CYS A O 1
ATOM 867 N N . ASP A 1 104 ? -5.022 -5.437 -8.048 1.00 92.38 104 ASP A N 1
ATOM 868 C CA . ASP A 1 104 ? -5.325 -6.477 -9.038 1.00 92.38 104 ASP A CA 1
ATOM 869 C C . ASP A 1 104 ? -5.386 -5.901 -10.457 1.00 92.38 104 ASP A C 1
ATOM 871 O O . ASP A 1 104 ? -4.839 -6.480 -11.402 1.00 92.38 104 ASP A O 1
ATOM 875 N N . PHE A 1 105 ? -5.994 -4.723 -10.619 1.00 85.81 105 PHE A N 1
ATOM 876 C CA . PHE A 1 105 ? -6.018 -4.022 -11.898 1.00 85.81 105 PHE A CA 1
ATOM 877 C C . PHE A 1 105 ? -4.608 -3.632 -12.360 1.00 85.81 105 PHE A C 1
ATOM 879 O O . PHE A 1 105 ? -4.273 -3.818 -13.530 1.00 85.81 105 PHE A O 1
ATOM 886 N N . ALA A 1 106 ? -3.746 -3.158 -11.461 1.00 85.12 106 ALA A N 1
ATOM 887 C CA . ALA A 1 106 ? -2.351 -2.861 -11.778 1.00 85.12 106 ALA A CA 1
ATOM 888 C C . ALA A 1 106 ? -1.591 -4.117 -12.237 1.00 85.12 106 ALA A C 1
ATOM 890 O O . ALA A 1 106 ? -0.893 -4.089 -13.256 1.00 85.12 106 ALA A O 1
ATOM 891 N N . CYS A 1 107 ? -1.786 -5.245 -11.548 1.00 91.81 107 CYS A N 1
ATOM 892 C CA . CYS A 1 107 ? -1.228 -6.538 -11.939 1.00 91.81 107 CYS A CA 1
ATOM 893 C C . CYS A 1 107 ? -1.721 -6.973 -13.326 1.00 91.81 107 CYS A C 1
ATOM 895 O O . CYS A 1 107 ? -0.922 -7.401 -14.163 1.00 91.81 107 CYS A O 1
ATOM 897 N N . LEU A 1 108 ? -3.017 -6.814 -13.604 1.00 87.94 108 LEU A N 1
ATOM 898 C CA . LEU A 1 108 ? -3.601 -7.098 -14.912 1.00 87.94 108 LEU A CA 1
ATOM 899 C C . LEU A 1 108 ? -2.978 -6.214 -15.998 1.00 87.94 108 LEU A C 1
ATOM 901 O O . LEU A 1 108 ? -2.530 -6.721 -17.023 1.00 87.94 108 LEU A O 1
ATOM 905 N N . MET A 1 109 ? -2.870 -4.906 -15.763 1.00 83.06 109 MET A N 1
ATOM 906 C CA . MET A 1 109 ? -2.232 -3.977 -16.699 1.00 83.06 109 MET A CA 1
ATOM 907 C C . MET A 1 109 ? -0.777 -4.361 -16.973 1.00 83.06 109 MET A C 1
ATOM 909 O O . MET A 1 109 ? -0.346 -4.326 -18.126 1.00 83.06 109 MET A O 1
ATOM 913 N N . PHE A 1 110 ? -0.036 -4.800 -15.951 1.00 88.31 110 PHE A N 1
ATOM 914 C CA . PHE A 1 110 ? 1.334 -5.289 -16.104 1.00 88.31 110 PHE A CA 1
ATOM 915 C C . PHE A 1 110 ? 1.422 -6.517 -17.023 1.00 88.31 110 PHE A C 1
ATOM 917 O O . PHE A 1 110 ? 2.378 -6.645 -17.795 1.00 88.31 110 PHE A O 1
ATOM 924 N N . GLN A 1 111 ? 0.418 -7.404 -17.012 1.00 87.81 111 GLN A N 1
ATOM 925 C CA . GLN A 1 111 ? 0.378 -8.563 -17.912 1.00 87.81 111 GLN A CA 1
ATOM 926 C C . GLN A 1 111 ? 0.327 -8.158 -19.390 1.00 87.81 111 GLN A C 1
ATOM 928 O O . GLN A 1 111 ? 0.981 -8.817 -20.202 1.00 87.81 111 GLN A O 1
ATOM 933 N N . TYR A 1 112 ? -0.363 -7.064 -19.723 1.00 84.88 112 TYR A N 1
ATOM 934 C CA . TYR A 1 112 ? -0.518 -6.563 -21.095 1.00 84.88 112 TYR A CA 1
ATOM 935 C C . TYR A 1 112 ? 0.634 -5.671 -21.583 1.00 84.88 112 TYR A C 1
ATOM 937 O O . TYR A 1 112 ? 0.637 -5.245 -22.739 1.00 84.88 112 TYR A O 1
ATOM 945 N N . LEU A 1 113 ? 1.632 -5.382 -20.744 1.00 81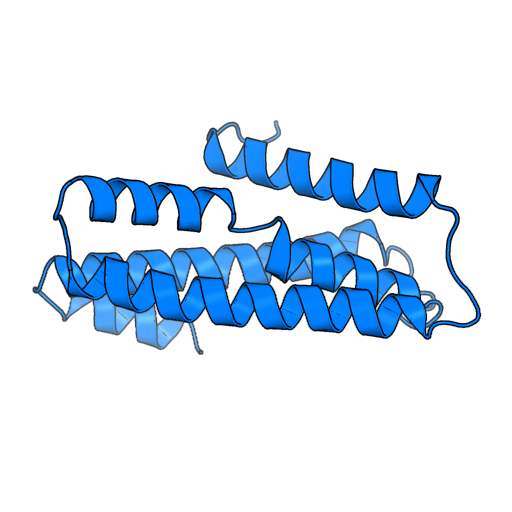.62 113 LEU A N 1
ATOM 946 C CA . LEU A 1 113 ? 2.794 -4.604 -21.170 1.00 81.62 113 LEU A CA 1
ATOM 947 C C . LEU A 1 113 ? 3.691 -5.416 -22.108 1.00 81.62 113 LEU A C 1
ATOM 949 O O . LEU A 1 113 ? 4.046 -6.553 -21.814 1.00 81.62 113 LEU A O 1
ATOM 953 N N . VAL A 1 114 ? 4.103 -4.805 -23.218 1.00 81.94 114 VAL A N 1
ATOM 954 C CA . VAL A 1 114 ? 5.012 -5.436 -24.190 1.00 81.94 114 VAL A CA 1
ATOM 955 C C . VAL A 1 114 ? 6.453 -5.436 -23.669 1.00 81.94 114 VAL A C 1
ATOM 957 O O . VAL A 1 114 ? 7.106 -6.473 -23.629 1.00 81.94 114 VAL A O 1
ATOM 960 N N . ASN A 1 115 ? 6.937 -4.278 -23.214 1.00 81.75 115 ASN A N 1
ATOM 961 C CA . ASN A 1 115 ? 8.297 -4.112 -22.701 1.00 81.75 115 ASN A CA 1
ATOM 962 C C . ASN A 1 115 ? 8.292 -4.237 -21.177 1.00 81.75 115 ASN A C 1
ATOM 964 O O . ASN A 1 115 ? 8.108 -3.240 -20.475 1.00 81.75 115 ASN A O 1
ATOM 968 N N . LYS A 1 116 ? 8.449 -5.464 -20.679 1.00 86.38 116 LYS A N 1
ATOM 969 C CA . LYS A 1 116 ? 8.487 -5.761 -19.242 1.00 86.38 116 LYS A CA 1
ATOM 970 C C . LYS A 1 116 ? 9.919 -5.682 -18.694 1.00 86.38 116 LYS A C 1
ATOM 972 O O . LYS A 1 116 ? 10.866 -5.956 -19.432 1.00 86.38 116 LYS A O 1
ATOM 977 N N . PRO A 1 117 ? 10.088 -5.312 -17.416 1.00 89.12 117 PRO A N 1
ATOM 978 C CA . PRO A 1 117 ? 11.375 -5.400 -16.731 1.00 89.12 117 PRO A CA 1
ATOM 979 C C . PRO A 1 117 ? 11.788 -6.860 -16.505 1.00 89.12 117 PRO A C 1
ATOM 981 O O . PRO A 1 117 ? 10.990 -7.780 -16.694 1.00 89.12 117 PRO A O 1
ATOM 984 N N . SER A 1 118 ? 13.019 -7.068 -16.032 1.00 93.00 118 SER A N 1
ATOM 985 C CA . SER A 1 118 ? 13.405 -8.351 -15.445 1.00 93.00 118 SER A CA 1
ATOM 986 C C . SER A 1 118 ? 12.623 -8.611 -14.155 1.00 93.00 118 SER A C 1
ATOM 988 O O . SER A 1 118 ? 12.264 -7.682 -13.428 1.00 93.00 118 SER A O 1
ATOM 990 N N . GLU A 1 119 ? 12.390 -9.886 -13.848 1.00 93.56 119 GLU A N 1
ATOM 991 C CA . GLU A 1 119 ? 11.757 -10.300 -12.590 1.00 93.56 119 GLU A CA 1
ATOM 992 C C . GLU A 1 119 ? 12.538 -9.795 -11.369 1.00 93.56 119 GLU A C 1
ATOM 994 O O . GLU A 1 119 ? 11.938 -9.314 -10.413 1.00 93.56 119 GLU A O 1
ATOM 999 N N . GLU A 1 120 ? 13.872 -9.827 -11.435 1.00 94.25 120 GLU A N 1
ATOM 1000 C CA . GLU A 1 120 ? 14.765 -9.284 -10.405 1.00 94.25 120 GLU A CA 1
ATOM 1001 C C . GLU A 1 120 ? 14.459 -7.811 -10.115 1.00 94.25 120 GLU A C 1
ATOM 1003 O O . GLU A 1 120 ? 14.263 -7.436 -8.964 1.00 94.25 120 GLU A O 1
ATOM 1008 N N . ARG A 1 121 ? 14.281 -6.990 -11.158 1.00 88.69 121 ARG A N 1
ATOM 1009 C CA . ARG A 1 121 ? 13.980 -5.570 -10.969 1.00 88.69 121 ARG A CA 1
ATOM 1010 C C . ARG A 1 121 ? 12.613 -5.345 -10.325 1.00 88.69 121 ARG A C 1
ATOM 1012 O O . ARG A 1 121 ? 12.474 -4.432 -9.520 1.00 88.69 121 ARG A O 1
ATOM 1019 N N . VAL A 1 122 ? 11.606 -6.149 -10.671 1.00 91.88 122 VAL A N 1
ATOM 1020 C CA . VAL A 1 122 ? 10.291 -6.094 -10.002 1.00 91.88 122 VAL A CA 1
ATOM 1021 C C . VAL A 1 122 ? 10.432 -6.498 -8.539 1.00 91.88 122 VAL A C 1
ATOM 1023 O O . VAL A 1 122 ? 9.882 -5.834 -7.665 1.00 91.88 122 VAL A O 1
ATOM 1026 N N . ARG A 1 123 ? 11.196 -7.561 -8.271 1.00 94.06 123 ARG A N 1
ATOM 1027 C CA . ARG A 1 123 ? 11.455 -8.051 -6.919 1.00 94.06 123 ARG A CA 1
ATOM 1028 C C . ARG A 1 123 ? 12.092 -6.973 -6.051 1.00 94.06 123 ARG A C 1
ATOM 1030 O O . ARG A 1 123 ? 11.599 -6.762 -4.950 1.00 94.06 123 ARG A O 1
ATOM 1037 N N . ASP A 1 124 ? 13.110 -6.279 -6.552 1.00 90.56 124 ASP A N 1
ATOM 1038 C CA . ASP A 1 124 ? 13.775 -5.193 -5.826 1.00 90.56 124 ASP A CA 1
ATOM 1039 C C . ASP A 1 124 ? 12.778 -4.104 -5.417 1.00 90.56 124 ASP A C 1
ATOM 1041 O O . ASP A 1 124 ? 12.723 -3.725 -4.252 1.00 90.56 124 ASP A O 1
ATOM 1045 N N . ILE A 1 125 ? 11.919 -3.672 -6.349 1.00 87.69 125 ILE A N 1
ATOM 1046 C CA . ILE A 1 125 ? 10.909 -2.635 -6.086 1.00 87.69 125 ILE A CA 1
ATOM 1047 C C . ILE A 1 125 ? 9.960 -3.057 -4.960 1.00 87.69 125 ILE A C 1
ATOM 1049 O O . ILE A 1 125 ? 9.666 -2.272 -4.058 1.00 87.69 125 ILE A O 1
ATOM 1053 N N . ILE A 1 126 ? 9.474 -4.299 -5.006 1.00 92.56 126 ILE A N 1
ATOM 1054 C CA . ILE A 1 126 ? 8.545 -4.817 -3.999 1.00 92.56 126 ILE A CA 1
ATOM 1055 C C . ILE A 1 126 ? 9.248 -5.029 -2.653 1.00 92.56 126 ILE A C 1
ATOM 1057 O O . ILE A 1 126 ? 8.662 -4.741 -1.613 1.00 92.56 126 ILE A O 1
ATOM 1061 N N . VAL A 1 127 ? 10.497 -5.498 -2.646 1.00 92.50 127 VAL A N 1
ATOM 1062 C CA . VAL A 1 127 ? 11.283 -5.666 -1.415 1.00 92.50 127 VAL A CA 1
ATOM 1063 C C . VAL A 1 127 ? 11.538 -4.319 -0.744 1.00 92.50 127 VAL A C 1
ATOM 1065 O O . VAL A 1 127 ? 11.326 -4.211 0.465 1.00 92.50 127 VAL A O 1
ATOM 1068 N N . ASP A 1 128 ? 11.917 -3.295 -1.508 1.00 88.81 128 ASP A N 1
ATOM 1069 C CA . ASP A 1 128 ? 12.088 -1.933 -0.997 1.00 88.81 128 ASP A CA 1
ATOM 1070 C C . ASP A 1 128 ? 10.776 -1.420 -0.390 1.00 88.81 128 ASP A C 1
ATOM 1072 O O . ASP A 1 128 ? 10.764 -0.904 0.729 1.00 88.81 128 ASP A O 1
ATOM 1076 N N . ALA A 1 129 ? 9.649 -1.636 -1.078 1.00 87.38 129 ALA A N 1
ATOM 1077 C CA . ALA A 1 129 ? 8.338 -1.241 -0.576 1.00 87.38 129 ALA A CA 1
ATOM 1078 C C . ALA A 1 129 ? 7.982 -1.919 0.758 1.00 87.38 129 ALA A C 1
ATOM 1080 O O . ALA A 1 129 ? 7.553 -1.260 1.706 1.00 87.38 129 ALA A O 1
ATOM 1081 N N . VAL A 1 130 ? 8.228 -3.228 0.864 1.00 91.56 130 VAL A N 1
ATOM 1082 C CA . VAL A 1 130 ? 8.019 -3.990 2.104 1.00 91.56 130 VAL A CA 1
ATOM 1083 C C . VAL A 1 130 ? 8.897 -3.457 3.237 1.00 91.56 130 VAL A C 1
ATOM 1085 O O . VAL A 1 130 ? 8.423 -3.333 4.367 1.00 91.56 130 VAL A O 1
ATOM 1088 N N . GLN A 1 131 ? 10.164 -3.134 2.967 1.00 89.31 131 GLN A N 1
ATOM 1089 C CA . GLN A 1 131 ? 11.064 -2.584 3.982 1.00 89.31 131 GLN A CA 1
ATOM 1090 C C . GLN A 1 131 ? 10.569 -1.230 4.495 1.00 89.31 131 GLN A C 1
ATOM 1092 O O . GLN A 1 131 ? 10.539 -1.018 5.707 1.00 89.31 131 GLN A O 1
ATOM 1097 N N . ILE A 1 132 ? 10.136 -0.342 3.598 1.00 84.81 132 ILE A N 1
ATOM 1098 C CA . ILE A 1 132 ? 9.600 0.971 3.973 1.00 84.81 132 ILE A CA 1
ATOM 1099 C C . ILE A 1 132 ? 8.360 0.812 4.866 1.00 84.81 132 ILE A C 1
ATOM 1101 O O . ILE A 1 132 ? 8.307 1.414 5.936 1.00 84.81 132 ILE A O 1
ATOM 1105 N N . GLU A 1 133 ? 7.402 -0.045 4.499 1.00 84.75 133 GLU A N 1
ATOM 1106 C CA . GLU A 1 133 ? 6.199 -0.292 5.314 1.00 84.75 133 GLU A CA 1
ATOM 1107 C C . GLU A 1 133 ? 6.557 -0.842 6.709 1.00 84.75 133 GLU A C 1
ATOM 1109 O O . GLU A 1 133 ? 6.032 -0.384 7.727 1.00 84.75 133 GLU A O 1
ATOM 1114 N N . GLN A 1 134 ? 7.503 -1.785 6.792 1.00 84.69 134 GLN A N 1
ATOM 1115 C CA . GLN A 1 134 ? 7.971 -2.328 8.075 1.00 84.69 134 GLN A CA 1
ATOM 1116 C C . GLN A 1 134 ? 8.621 -1.260 8.964 1.00 84.69 134 GLN A C 1
ATOM 1118 O O . GLN A 1 134 ? 8.429 -1.249 10.186 1.00 84.69 134 GLN A O 1
ATOM 1123 N N . VAL A 1 135 ? 9.410 -0.366 8.369 1.00 81.38 135 VAL A N 1
ATOM 1124 C CA . VAL A 1 135 ? 10.061 0.749 9.066 1.00 81.38 135 VAL A CA 1
ATOM 1125 C C . VAL A 1 135 ? 9.009 1.730 9.590 1.00 81.38 135 VAL A C 1
ATOM 1127 O O . VAL A 1 135 ? 9.017 2.043 10.785 1.00 81.38 135 VAL A O 1
ATOM 1130 N N . SER A 1 136 ? 8.051 2.117 8.746 1.00 72.06 136 SER A N 1
ATOM 1131 C CA . SER A 1 136 ? 6.926 2.986 9.106 1.00 72.06 136 SER A CA 1
ATOM 1132 C C . SER A 1 136 ? 6.098 2.414 10.258 1.00 72.06 136 SER A C 1
ATOM 1134 O O . SER A 1 136 ? 5.794 3.128 11.214 1.00 72.06 136 SER A O 1
ATOM 1136 N N . PHE A 1 137 ? 5.797 1.112 10.237 1.00 68.50 137 PHE A N 1
ATOM 1137 C CA . PHE A 1 137 ? 4.998 0.468 11.284 1.00 68.50 137 PHE A CA 1
ATOM 1138 C C . PHE A 1 137 ? 5.773 0.241 12.593 1.00 68.50 137 PHE A C 1
ATOM 1140 O O . PHE A 1 137 ? 5.190 0.241 13.677 1.00 68.50 137 PHE A O 1
ATOM 1147 N N . SER A 1 138 ? 7.096 0.055 12.521 1.00 71.50 138 SER A N 1
ATOM 1148 C CA . SER A 1 138 ? 7.946 -0.163 13.703 1.00 71.50 138 SER A CA 1
ATOM 1149 C C . SER A 1 138 ? 8.459 1.126 14.357 1.00 71.50 138 SER A C 1
ATOM 1151 O O . SER A 1 138 ? 9.095 1.059 15.409 1.00 71.50 138 SER A O 1
ATOM 1153 N N . GLY A 1 139 ? 8.191 2.296 13.764 1.00 58.72 139 GLY A N 1
ATOM 1154 C CA . GLY A 1 139 ? 8.548 3.604 14.321 1.00 58.72 139 GLY A CA 1
ATOM 1155 C C . GLY A 1 139 ? 10.053 3.899 14.362 1.00 58.72 139 GLY A C 1
ATOM 1156 O O . GLY A 1 139 ? 10.474 4.868 14.998 1.00 58.72 139 GLY A O 1
ATOM 1157 N N . ARG A 1 140 ? 10.889 3.089 13.700 1.00 50.75 140 ARG A N 1
ATOM 1158 C CA . ARG A 1 140 ? 12.331 3.346 13.587 1.00 50.75 140 ARG A CA 1
ATOM 1159 C C . ARG A 1 140 ? 12.565 4.356 12.467 1.00 50.75 140 ARG A C 1
ATOM 1161 O O . ARG A 1 140 ? 12.530 3.988 11.309 1.00 50.75 140 ARG A O 1
ATOM 1168 N N . LYS A 1 141 ? 12.808 5.631 12.782 1.00 46.03 141 LYS A N 1
ATOM 1169 C CA . LYS A 1 141 ? 13.254 6.597 11.760 1.00 46.03 141 LYS A CA 1
ATOM 1170 C C . LYS A 1 141 ? 14.587 6.136 11.160 1.00 46.03 141 LYS A C 1
ATOM 1172 O O . LYS A 1 141 ? 15.473 5.730 11.913 1.00 46.03 141 LYS A O 1
ATOM 1177 N N . SER A 1 142 ? 14.733 6.214 9.836 1.00 42.91 142 SER A N 1
ATOM 1178 C CA . SER A 1 142 ? 16.053 6.162 9.204 1.00 42.91 142 SER A CA 1
ATOM 1179 C C . SER A 1 142 ? 16.900 7.299 9.781 1.00 42.91 142 SER A C 1
ATOM 1181 O O . SER A 1 142 ? 16.442 8.444 9.800 1.00 42.91 142 SER A O 1
ATOM 1183 N N . LEU A 1 143 ? 18.070 6.952 10.321 1.00 35.94 143 LEU A N 1
ATOM 1184 C CA . LEU A 1 143 ? 19.071 7.897 10.826 1.00 35.94 143 LEU A CA 1
ATOM 1185 C C . LEU A 1 143 ? 19.529 8.869 9.734 1.00 35.94 143 LEU A C 1
ATOM 1187 O O . LEU A 1 143 ? 19.653 8.416 8.574 1.00 35.94 143 LEU A O 1
#

Foldseek 3Di:
DPLVVLVVVLVVDPDPLSVVQSVVVNVLVVCLVVLVVCLCVVVPVDVVCSPVDPLSVLLSLLLSLPVACPVVLVVLVVCVVVVHSPVNNVVSVVSNVVSVVSSVVSVVVNVPDPDHDDPVVSVVSNVVSNVVNVCVVVVPDDD

pLDDT: mean 76.59, std 14.16, range [35.94, 94.69]

Radius of gyration: 17.15 Å; chains: 1; bounding box: 37×31×44 Å

InterPro domains:
  IPR000358 Ribonucleotide reductase small subunit family [PF00268] (2-52)
  IPR000358 Ribonucleotide reductase small subunit family [PF00268] (55-134)
  IPR000358 Ribonucleotide reductase small subunit family [PTHR23409] (55-135)
  IPR009078 Ferritin-like superfamily [SSF47240] (2-134)
  IPR012348 Ribonucleotide reductase-like [G3DSA:1.10.620.20] (1-55)
  IPR012348 Ribonucleotide reductase-like [G3DSA:1.10.620.20] (56-138)
  IPR030475 Ribonucleotide reductase small subunit, acitve site [PS00368] (28-44)
  IPR033909 Ribonucleotide reductase small subunit [cd01049] (2-134)

Secondary structure (DSSP, 8-state):
--HHHHHHHHHH---HHHHHHHHHHHHHHHHHHHHHHHHHHHH-SSTTGGGS-HHHHHHHHHHHHHTTTHHHHHHHHHHHHTT--HHHHHHHHHHHHHHHHHHHHHHHHHHT-SSPPPHHHHHHHHHHHHHHHHHHHHT----

Sequence (143 aa):
MNRFWVERFSQEVQVPEARCFYGFQILIENVHSEMYSLLIDTYIRDPKKRYYYVWERVVAFAAVEGVFFSGSFAAIFWLKKRGLMPGLTFSNELISRDEGLHCDFACLMFQYLVNKPSEERVRDIIVDAVQIEQVSFSGRKSL

Organism: Neotoma lepida (NCBI:txid56216)